Protein AF-A0A534T5H2-F1 (afdb_monomer_lite)

Radius of gyration: 23.62 Å; chains: 1; bounding box: 65×26×59 Å

Secondary structure (DSSP, 8-state):
-EEE-TTS-EEEEEPPTT--EEEEEEE--STT--EEEEEETTT--EEEEEGGG------SSPPPPPPP-PPPPPP--------

Foldseek 3Di:
DFFAAPVRHTDLGDDDQPFDWDFDDKDQDDPQGIKTWIAGPPPRRTGIDHPVSDDDDPDPDDPDPDPDPDPDPDPDDPDDDDD

Sequence (83 aa):
MALTDAFGNGGAGSLPDGAEVEILAWRPRGPSGARYQVVSTHDGLEGWVSADHLRAPAALGRPSPEPTPVPAADPPRKFGRRR

Structure (mmCIF, N/CA/C/O backbone):
data_AF-A0A534T5H2-F1
#
_entry.id   AF-A0A534T5H2-F1
#
loop_
_atom_site.group_PDB
_atom_site.id
_atom_site.type_symbol
_atom_site.label_atom_id
_atom_site.label_alt_id
_atom_site.label_comp_id
_atom_site.label_asym_id
_atom_site.label_entity_id
_atom_site.label_seq_id
_atom_site.pdbx_PDB_ins_code
_atom_site.Cartn_x
_atom_site.Cartn_y
_atom_site.Cartn_z
_atom_site.occupancy
_atom_site.B_iso_or_equiv
_atom_site.auth_seq_id
_atom_site.auth_comp_id
_atom_site.auth_asym_id
_atom_site.auth_atom_id
_atom_site.pdbx_PDB_model_num
ATOM 1 N N . MET A 1 1 ? 12.100 -6.458 9.541 1.00 82.25 1 MET A N 1
ATOM 2 C CA . MET A 1 1 ? 11.891 -6.704 8.097 1.00 82.25 1 MET A CA 1
ATOM 3 C C . MET A 1 1 ? 12.436 -5.533 7.276 1.00 82.25 1 MET A C 1
ATOM 5 O O . MET A 1 1 ? 12.102 -4.398 7.580 1.00 82.25 1 MET A O 1
ATOM 9 N N . ALA A 1 2 ? 13.292 -5.786 6.275 1.00 87.44 2 ALA A N 1
ATOM 10 C CA . ALA A 1 2 ? 13.979 -4.733 5.511 1.00 87.44 2 ALA A CA 1
ATOM 11 C C . ALA A 1 2 ? 13.185 -4.291 4.273 1.00 87.44 2 ALA A C 1
ATOM 13 O O . ALA A 1 2 ? 12.958 -5.096 3.370 1.00 87.44 2 ALA A O 1
ATOM 14 N N . LEU A 1 3 ? 12.808 -3.014 4.222 1.00 89.12 3 LEU A N 1
ATOM 15 C CA . LEU A 1 3 ? 12.108 -2.413 3.094 1.00 89.12 3 LEU A CA 1
ATOM 16 C C . LEU A 1 3 ? 13.034 -2.271 1.882 1.00 89.12 3 LEU A C 1
ATOM 18 O O . LEU A 1 3 ? 14.237 -2.009 1.997 1.00 89.12 3 LEU A O 1
ATOM 22 N N . THR A 1 4 ? 12.435 -2.413 0.706 1.00 90.25 4 THR A N 1
ATOM 23 C CA . THR A 1 4 ? 13.124 -2.297 -0.581 1.00 90.25 4 THR A CA 1
ATOM 24 C C . THR A 1 4 ? 12.618 -1.109 -1.389 1.00 90.25 4 THR A C 1
ATOM 26 O O . THR A 1 4 ? 11.548 -0.566 -1.121 1.00 90.25 4 THR A O 1
ATOM 29 N N . ASP A 1 5 ? 13.383 -0.691 -2.391 1.00 87.25 5 ASP A N 1
ATOM 30 C CA . ASP A 1 5 ? 12.902 0.223 -3.421 1.00 87.25 5 ASP A CA 1
ATOM 31 C C . ASP A 1 5 ? 11.938 -0.487 -4.398 1.00 87.25 5 ASP A C 1
ATOM 33 O O . ASP A 1 5 ? 11.681 -1.696 -4.326 1.00 87.25 5 ASP A O 1
ATOM 37 N N . ALA A 1 6 ? 11.421 0.261 -5.375 1.00 80.25 6 ALA A N 1
ATOM 38 C CA . ALA A 1 6 ? 10.520 -0.280 -6.391 1.00 80.25 6 ALA A CA 1
ATOM 39 C C . ALA A 1 6 ? 11.150 -1.405 -7.240 1.00 80.25 6 ALA A C 1
ATOM 41 O O . ALA A 1 6 ? 10.429 -2.202 -7.845 1.00 80.25 6 ALA A O 1
ATOM 42 N N . PHE A 1 7 ? 12.475 -1.498 -7.303 1.00 80.00 7 PHE A N 1
ATOM 43 C CA . PHE A 1 7 ? 13.210 -2.518 -8.051 1.00 80.00 7 PHE A CA 1
ATOM 44 C C . PHE A 1 7 ? 13.565 -3.732 -7.181 1.00 80.00 7 PHE A C 1
ATOM 46 O O . PHE A 1 7 ? 13.748 -4.833 -7.699 1.00 80.00 7 PHE A O 1
ATOM 53 N N . GLY A 1 8 ? 13.500 -3.607 -5.856 1.00 78.25 8 GLY A N 1
ATOM 54 C CA . GLY A 1 8 ? 13.846 -4.654 -4.893 1.00 78.25 8 GLY A CA 1
ATOM 55 C C . GLY A 1 8 ? 15.233 -4.504 -4.304 1.00 78.25 8 GLY A C 1
ATOM 56 O O . GLY A 1 8 ? 15.700 -5.426 -3.640 1.00 78.25 8 GLY A O 1
ATOM 57 N N . ASN A 1 9 ? 15.890 -3.373 -4.540 1.00 82.50 9 ASN A N 1
ATOM 58 C CA . ASN A 1 9 ? 17.141 -3.073 -3.874 1.00 82.50 9 ASN A CA 1
ATOM 59 C C . ASN A 1 9 ? 16.837 -2.674 -2.431 1.00 82.50 9 ASN A C 1
ATOM 61 O O . ASN A 1 9 ? 15.881 -1.946 -2.165 1.00 82.50 9 ASN A O 1
ATOM 65 N N . GLY A 1 10 ? 17.633 -3.173 -1.489 1.00 83.81 10 GLY A N 1
ATOM 66 C CA . GLY A 1 10 ? 17.524 -2.764 -0.091 1.00 83.81 10 GLY A CA 1
ATOM 67 C C . GLY A 1 10 ? 17.884 -1.289 0.111 1.00 83.81 10 GLY A C 1
ATOM 68 O O . GLY A 1 10 ? 18.390 -0.626 -0.792 1.00 83.81 10 GLY A O 1
ATOM 69 N N . GLY A 1 11 ? 17.661 -0.792 1.327 1.00 80.44 11 GLY A N 1
ATOM 70 C CA . GLY A 1 11 ? 18.083 0.555 1.731 1.00 80.44 11 GLY A CA 1
ATOM 71 C C . GLY A 1 11 ? 16.944 1.538 1.996 1.00 80.44 11 GLY A C 1
ATOM 72 O O . GLY A 1 11 ? 17.220 2.659 2.403 1.00 80.44 11 GLY A O 1
ATOM 73 N N . ALA A 1 12 ? 15.682 1.118 1.855 1.00 81.56 12 ALA A N 1
ATOM 74 C CA . ALA A 1 12 ? 14.515 1.933 2.216 1.00 81.56 12 ALA A CA 1
ATOM 75 C C . ALA A 1 12 ? 14.185 1.898 3.728 1.00 81.56 12 ALA A C 1
ATOM 77 O O . ALA A 1 12 ? 13.176 2.441 4.160 1.00 81.56 12 ALA A O 1
ATOM 78 N N . GLY A 1 13 ? 15.028 1.255 4.544 1.00 86.62 13 GLY A N 1
ATOM 79 C CA . GLY A 1 13 ? 14.863 1.136 5.995 1.00 86.62 13 GLY A CA 1
ATOM 80 C C . GLY A 1 13 ? 14.397 -0.249 6.444 1.00 86.62 13 GLY A C 1
ATOM 8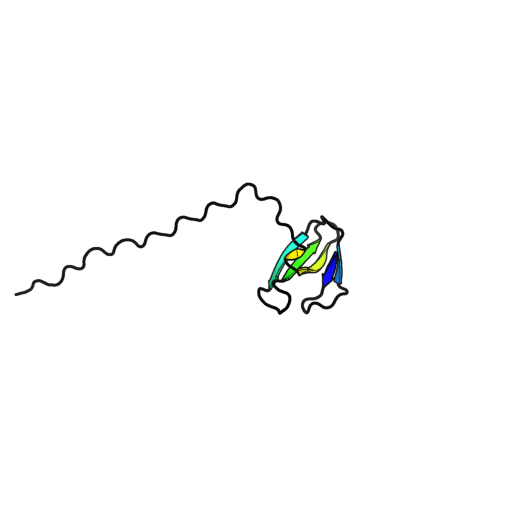1 O O . GLY A 1 13 ? 14.422 -1.216 5.682 1.00 86.62 13 GLY A O 1
ATOM 82 N N . SER A 1 14 ? 14.012 -0.368 7.713 1.00 90.25 14 SER A N 1
ATOM 83 C CA . SER A 1 14 ? 13.489 -1.611 8.282 1.00 90.25 14 SER A CA 1
ATOM 84 C C . SER A 1 14 ? 12.325 -1.311 9.209 1.00 90.25 14 SER A C 1
ATOM 86 O O . SER A 1 14 ? 12.389 -0.375 9.998 1.00 90.25 14 SER A O 1
ATOM 88 N N . LEU A 1 15 ? 11.304 -2.159 9.154 1.00 89.44 15 LEU A N 1
ATOM 89 C CA . LEU A 1 15 ? 10.176 -2.147 10.076 1.00 89.44 15 LEU A CA 1
ATOM 90 C C . LEU A 1 15 ? 10.316 -3.278 11.102 1.00 89.44 15 LEU A C 1
ATOM 92 O O . LEU A 1 15 ? 10.825 -4.352 10.750 1.00 89.44 15 LEU A O 1
ATOM 96 N N . PRO A 1 16 ? 9.899 -3.068 12.361 1.00 91.00 16 PRO A N 1
ATOM 97 C CA . PRO A 1 16 ? 9.773 -4.153 13.322 1.00 91.00 16 PRO A CA 1
ATOM 98 C C . PRO A 1 16 ? 8.631 -5.097 12.925 1.00 91.00 16 PRO A C 1
ATOM 100 O O . PRO A 1 16 ? 7.709 -4.723 12.198 1.00 91.00 16 PRO A O 1
ATOM 103 N N . ASP A 1 17 ? 8.687 -6.337 13.402 1.00 88.94 17 ASP A N 1
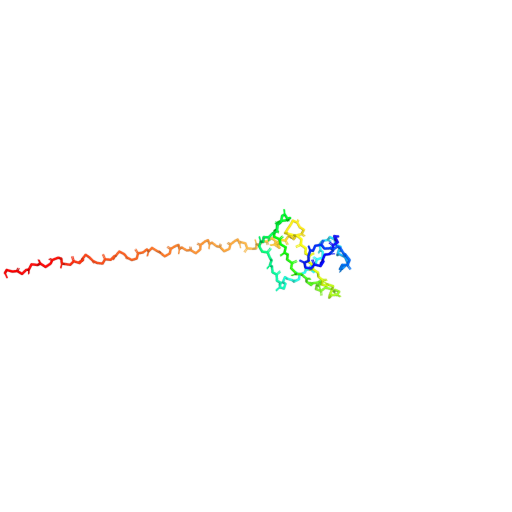ATOM 104 C CA . ASP A 1 17 ? 7.609 -7.295 13.164 1.00 88.94 17 ASP A CA 1
ATOM 105 C C . ASP A 1 17 ? 6.330 -6.838 13.877 1.00 88.94 17 ASP A C 1
ATOM 107 O O . ASP A 1 17 ? 6.369 -6.373 15.016 1.00 88.94 17 ASP A O 1
ATOM 111 N N . GLY A 1 18 ? 5.190 -6.965 13.197 1.00 89.75 18 GLY A N 1
ATOM 112 C CA . GLY A 1 18 ? 3.910 -6.464 13.700 1.00 89.75 18 GLY A CA 1
ATOM 113 C C . GLY A 1 18 ? 3.704 -4.957 13.525 1.00 89.75 18 GLY A C 1
ATOM 114 O O . GLY A 1 18 ? 2.676 -4.457 13.968 1.00 89.75 18 GLY A O 1
ATOM 115 N N . ALA A 1 19 ? 4.628 -4.243 12.869 1.00 91.88 19 ALA A N 1
ATOM 116 C CA . ALA A 1 19 ? 4.394 -2.862 12.463 1.00 91.88 19 ALA A CA 1
ATOM 117 C C . ALA A 1 19 ? 3.154 -2.766 11.565 1.00 91.88 19 ALA A C 1
ATOM 119 O O . ALA A 1 19 ? 3.034 -3.484 10.568 1.00 91.88 19 ALA A O 1
ATOM 120 N N . GLU A 1 20 ? 2.249 -1.859 11.920 1.00 91.88 20 GLU A N 1
ATOM 121 C CA . GLU A 1 20 ? 1.096 -1.544 11.092 1.00 91.88 20 GLU A CA 1
ATOM 122 C C . GLU A 1 20 ? 1.517 -0.650 9.929 1.00 91.88 20 GLU A C 1
ATOM 124 O O . GLU A 1 20 ? 2.300 0.293 10.075 1.00 91.88 20 GLU A O 1
ATOM 129 N N . VAL A 1 21 ? 1.002 -0.976 8.750 1.00 93.56 21 VAL A N 1
ATOM 130 C CA . VAL A 1 21 ? 1.336 -0.275 7.519 1.00 93.56 21 VAL A CA 1
ATOM 131 C C . VAL A 1 21 ? 0.091 -0.059 6.676 1.00 93.56 21 VAL A C 1
ATOM 133 O O . VAL A 1 21 ? -0.815 -0.896 6.653 1.00 93.56 21 VAL A O 1
ATOM 136 N N . GLU A 1 22 ? 0.073 1.043 5.943 1.00 94.25 22 GLU A N 1
ATOM 137 C CA . GLU A 1 22 ? -0.931 1.321 4.925 1.00 94.25 22 GLU A CA 1
ATOM 138 C C . GLU A 1 22 ? -0.390 0.933 3.546 1.00 94.25 22 GLU A C 1
ATOM 140 O O . GLU A 1 22 ? 0.765 1.212 3.224 1.00 94.25 22 GLU A O 1
ATOM 145 N N . ILE A 1 23 ? -1.211 0.264 2.730 1.00 93.38 23 ILE A N 1
ATOM 146 C CA . ILE A 1 23 ? -0.836 -0.156 1.374 1.00 93.38 23 ILE A CA 1
ATOM 147 C C . ILE A 1 23 ? -1.190 0.961 0.392 1.00 93.38 23 ILE A C 1
ATOM 149 O O . ILE A 1 23 ? -2.365 1.240 0.166 1.00 93.38 23 ILE A O 1
ATOM 153 N N . LEU A 1 24 ? -0.173 1.542 -0.243 1.00 94.56 24 LEU A N 1
ATOM 154 C CA . LEU A 1 24 ? -0.325 2.639 -1.204 1.00 94.56 24 LEU A CA 1
ATOM 155 C C . LEU A 1 24 ? -0.441 2.140 -2.647 1.00 94.56 24 LEU A C 1
ATOM 157 O O . LEU A 1 24 ? -1.202 2.675 -3.450 1.00 94.56 24 LEU A O 1
ATOM 161 N N . ALA A 1 25 ? 0.322 1.103 -2.991 1.00 92.75 25 ALA A N 1
ATOM 162 C CA . ALA A 1 25 ? 0.342 0.528 -4.330 1.00 92.75 25 ALA A CA 1
ATOM 163 C C . ALA A 1 25 ? 0.710 -0.956 -4.290 1.00 92.75 25 ALA A C 1
ATOM 165 O O . ALA A 1 25 ? 1.259 -1.463 -3.312 1.00 92.75 25 ALA A O 1
ATOM 166 N N . TRP A 1 26 ? 0.441 -1.668 -5.383 1.00 91.12 26 TRP A N 1
ATOM 167 C CA . TRP A 1 26 ? 0.798 -3.077 -5.518 1.00 91.12 26 TRP A CA 1
ATOM 168 C C . TRP A 1 26 ? 1.280 -3.399 -6.934 1.00 91.12 26 TRP A C 1
ATOM 170 O O . TRP A 1 26 ? 0.878 -2.764 -7.912 1.00 91.12 26 TRP A O 1
ATOM 180 N N . ARG A 1 27 ? 2.166 -4.392 -7.051 1.00 88.00 27 ARG A N 1
ATOM 181 C CA . ARG A 1 27 ? 2.742 -4.857 -8.319 1.00 88.00 27 ARG A CA 1
ATOM 182 C C . ARG A 1 27 ? 2.583 -6.374 -8.460 1.00 88.00 27 ARG A C 1
ATOM 184 O O . ARG A 1 27 ? 3.210 -7.113 -7.699 1.00 88.00 27 ARG A O 1
ATOM 191 N N . PRO A 1 28 ? 1.789 -6.852 -9.441 1.00 78.75 28 PRO A N 1
ATOM 192 C CA . PRO A 1 28 ? 1.397 -8.259 -9.521 1.00 78.75 28 PRO A CA 1
ATOM 193 C C . PRO A 1 28 ? 2.480 -9.258 -9.945 1.00 78.75 28 PRO A C 1
ATOM 195 O O . PRO A 1 28 ? 2.275 -10.447 -9.719 1.00 78.75 28 PRO A O 1
ATOM 198 N N . ARG A 1 29 ? 3.573 -8.868 -10.623 1.00 66.38 29 ARG A N 1
ATOM 199 C CA . ARG A 1 29 ? 4.471 -9.849 -11.270 1.00 66.38 29 ARG A CA 1
ATOM 200 C C . ARG A 1 29 ? 5.935 -9.415 -11.323 1.00 66.38 29 ARG A C 1
ATOM 202 O O . ARG A 1 29 ? 6.302 -8.539 -12.101 1.00 66.38 29 ARG A O 1
ATOM 209 N N . GLY A 1 30 ? 6.762 -10.110 -10.550 1.00 66.56 30 GLY A N 1
ATOM 210 C CA . GLY A 1 30 ? 8.207 -10.236 -10.731 1.00 66.56 30 GLY A CA 1
ATOM 211 C C . GLY A 1 30 ? 8.653 -11.662 -10.369 1.00 66.56 30 GLY A C 1
ATOM 212 O O . GLY A 1 30 ? 7.844 -12.424 -9.837 1.00 66.56 30 GLY A O 1
ATOM 213 N N . PRO A 1 31 ? 9.920 -12.042 -10.610 1.00 65.69 31 PRO A N 1
ATOM 214 C CA . PRO A 1 31 ? 10.449 -13.364 -10.242 1.00 65.69 31 PRO A CA 1
ATOM 215 C C . PRO A 1 31 ? 10.289 -13.695 -8.749 1.00 65.69 31 PRO A C 1
ATOM 217 O O . PRO A 1 31 ? 10.257 -14.855 -8.365 1.00 65.69 31 PRO A O 1
ATOM 220 N N . SER A 1 32 ? 10.177 -12.659 -7.915 1.00 68.38 32 SER A N 1
ATOM 221 C CA . SER A 1 32 ? 10.032 -12.712 -6.458 1.00 68.38 32 SER A CA 1
ATOM 222 C C . SER A 1 32 ? 8.580 -12.578 -5.968 1.00 68.38 32 SER A C 1
ATOM 224 O O . SER A 1 32 ? 8.358 -12.354 -4.784 1.00 68.38 32 SER A O 1
ATOM 226 N N . GLY A 1 33 ? 7.585 -12.704 -6.854 1.00 81.62 33 GLY A N 1
ATOM 227 C CA . GLY A 1 33 ? 6.167 -12.624 -6.490 1.00 81.62 33 GLY A CA 1
ATOM 228 C C . GLY A 1 33 ? 5.599 -11.201 -6.466 1.00 81.62 33 GLY A C 1
ATOM 229 O O . GLY A 1 33 ? 6.165 -10.275 -7.054 1.00 81.62 33 GLY A O 1
ATOM 230 N N . ALA A 1 34 ? 4.432 -11.048 -5.835 1.00 87.62 34 ALA A N 1
ATOM 231 C CA . ALA A 1 34 ? 3.748 -9.764 -5.711 1.00 87.62 34 ALA A CA 1
ATOM 232 C C . ALA A 1 34 ? 4.409 -8.887 -4.640 1.00 87.62 34 ALA A C 1
ATOM 234 O O . ALA A 1 34 ? 4.795 -9.369 -3.570 1.00 87.62 34 ALA A O 1
ATOM 235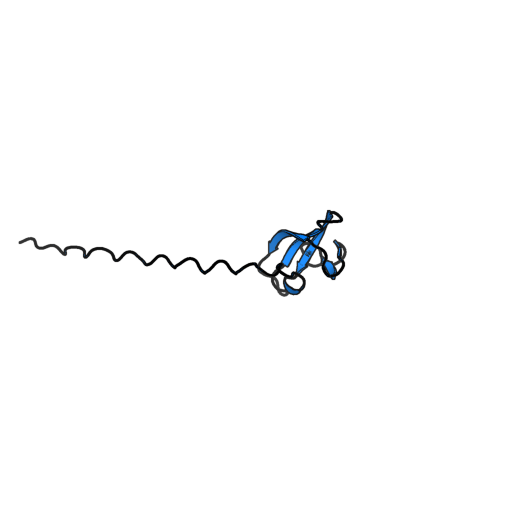 N N . ARG A 1 35 ? 4.510 -7.589 -4.927 1.00 89.88 35 ARG A N 1
ATOM 236 C CA . ARG A 1 35 ? 5.135 -6.611 -4.034 1.00 89.88 35 ARG A CA 1
ATOM 237 C C . ARG A 1 35 ? 4.189 -5.449 -3.775 1.00 89.88 35 ARG A C 1
ATOM 239 O O . ARG A 1 35 ? 3.473 -5.029 -4.683 1.00 89.88 35 ARG A O 1
ATOM 246 N N . TYR A 1 36 ? 4.212 -4.934 -2.559 1.00 92.44 36 TYR A N 1
ATOM 247 C CA . TYR A 1 36 ? 3.333 -3.870 -2.093 1.00 92.44 36 TYR A CA 1
ATOM 248 C C . TYR A 1 36 ? 4.174 -2.686 -1.648 1.00 92.44 36 TYR A C 1
ATOM 250 O O . TYR A 1 36 ? 5.159 -2.873 -0.938 1.00 92.44 36 TYR A O 1
ATOM 258 N N . GLN A 1 37 ? 3.801 -1.492 -2.088 1.00 94.19 37 GLN A N 1
ATOM 259 C CA . GLN A 1 37 ? 4.320 -0.249 -1.542 1.00 94.19 37 GLN A CA 1
ATOM 260 C C . GLN A 1 37 ? 3.526 0.062 -0.287 1.00 94.19 37 GLN A C 1
ATOM 262 O O . GLN A 1 37 ? 2.292 0.084 -0.326 1.00 94.19 37 GLN A O 1
ATOM 267 N N . VAL A 1 38 ? 4.236 0.271 0.808 1.00 94.69 38 VAL A N 1
ATOM 268 C CA . VAL A 1 38 ? 3.651 0.482 2.121 1.00 94.69 38 VAL A CA 1
ATOM 269 C C . VAL A 1 38 ? 4.257 1.699 2.792 1.00 94.69 38 VAL A C 1
ATOM 271 O O . VAL A 1 38 ? 5.425 2.011 2.561 1.00 94.69 38 VAL A O 1
ATOM 274 N N . VAL A 1 39 ? 3.472 2.344 3.647 1.00 95.00 39 VAL A N 1
ATOM 275 C CA . VAL A 1 39 ? 3.930 3.396 4.557 1.00 95.00 39 VAL A CA 1
ATOM 276 C C . VAL A 1 39 ? 3.605 3.003 5.997 1.00 95.00 39 VAL A C 1
ATOM 278 O O . VAL A 1 39 ? 2.507 2.527 6.283 1.00 95.00 39 VAL A O 1
ATOM 281 N N . SER A 1 40 ? 4.573 3.150 6.901 1.00 93.19 40 SER A N 1
ATOM 282 C CA . SER A 1 40 ? 4.380 2.930 8.338 1.00 93.19 40 SER A CA 1
ATOM 283 C C . SER A 1 40 ? 3.410 3.958 8.896 1.00 93.19 40 SER A C 1
ATOM 285 O O . SER A 1 40 ? 3.611 5.161 8.717 1.00 93.19 40 SER A O 1
ATOM 287 N N . THR A 1 41 ? 2.393 3.494 9.618 1.00 91.12 41 THR A N 1
ATOM 288 C CA . THR A 1 41 ? 1.413 4.380 10.263 1.00 91.12 41 THR A CA 1
ATOM 289 C C . THR A 1 41 ? 2.001 5.130 11.459 1.00 91.12 41 THR A C 1
ATOM 291 O O . THR A 1 41 ? 1.476 6.172 11.843 1.00 91.12 41 THR A O 1
ATOM 294 N N . HIS A 1 42 ? 3.095 4.623 12.036 1.00 88.12 42 HIS A N 1
ATOM 295 C CA . HIS A 1 42 ? 3.740 5.208 13.211 1.00 88.12 42 HIS A CA 1
ATOM 296 C C . HIS A 1 42 ? 4.831 6.219 12.835 1.00 88.12 42 HIS A C 1
ATOM 298 O O . HIS A 1 42 ? 4.843 7.337 13.342 1.00 88.12 42 HIS A O 1
ATOM 304 N N . ASP A 1 43 ? 5.731 5.834 11.925 1.00 87.00 43 ASP A N 1
ATOM 305 C CA . ASP A 1 43 ? 6.958 6.595 11.640 1.00 87.00 43 ASP A CA 1
ATOM 306 C C . ASP A 1 43 ? 6.962 7.255 10.252 1.00 87.00 43 ASP A C 1
ATOM 308 O O . ASP A 1 43 ? 7.915 7.949 9.901 1.00 87.00 43 ASP A O 1
ATOM 312 N N . GLY A 1 44 ? 5.940 7.005 9.423 1.00 88.00 44 GLY A N 1
ATOM 313 C CA . GLY A 1 44 ? 5.880 7.500 8.042 1.00 88.00 44 GLY A CA 1
ATOM 314 C C . GLY A 1 44 ? 6.917 6.876 7.101 1.00 88.00 44 GLY A C 1
ATOM 315 O O . GLY A 1 44 ? 7.103 7.350 5.983 1.00 88.00 44 GLY A O 1
ATOM 316 N N . LEU A 1 45 ? 7.614 5.823 7.541 1.00 91.06 45 LEU A N 1
ATOM 317 C CA . LEU A 1 45 ? 8.621 5.128 6.746 1.00 91.06 45 LEU A CA 1
ATOM 318 C C . LEU A 1 45 ? 7.970 4.399 5.566 1.00 91.06 45 LEU A C 1
ATOM 320 O O . LEU A 1 45 ? 7.115 3.538 5.772 1.00 91.06 45 LEU A O 1
ATOM 324 N N . GLU A 1 46 ? 8.410 4.708 4.349 1.00 93.56 46 GLU A N 1
ATOM 325 C CA . GLU A 1 46 ? 7.848 4.166 3.114 1.00 93.56 46 GLU A CA 1
ATOM 326 C C . GLU A 1 46 ? 8.814 3.205 2.410 1.00 93.56 46 GLU A C 1
ATOM 328 O O . GLU A 1 46 ? 10.022 3.436 2.348 1.00 93.56 46 GLU A O 1
ATOM 333 N N . GLY A 1 47 ? 8.277 2.137 1.823 1.00 93.56 47 GLY A N 1
ATOM 334 C CA . GLY A 1 47 ? 9.042 1.265 0.941 1.00 93.56 47 GLY A CA 1
ATOM 335 C C . GLY A 1 47 ? 8.233 0.098 0.394 1.00 93.56 47 GLY A C 1
ATOM 336 O O . GLY A 1 47 ? 7.026 -0.006 0.587 1.00 93.56 47 GLY A O 1
ATOM 337 N N . TRP A 1 48 ? 8.911 -0.800 -0.313 1.00 93.44 48 TRP A N 1
ATOM 338 C CA . TRP A 1 48 ? 8.312 -1.980 -0.921 1.00 93.44 48 TRP A CA 1
ATOM 339 C C . TRP A 1 48 ? 8.590 -3.242 -0.106 1.00 93.44 48 TRP A C 1
ATOM 341 O O . TRP A 1 48 ? 9.726 -3.501 0.307 1.00 93.44 48 TRP A O 1
ATOM 351 N N . VAL A 1 49 ? 7.554 -4.064 0.055 1.00 91.38 49 VAL A N 1
ATOM 352 C CA . VAL A 1 49 ? 7.553 -5.320 0.817 1.00 91.38 49 VAL A CA 1
ATOM 353 C C . VAL A 1 49 ? 6.933 -6.460 0.004 1.00 91.38 49 VAL A C 1
ATOM 355 O O . VAL A 1 49 ? 6.001 -6.243 -0.774 1.00 91.38 49 VAL A O 1
ATOM 358 N N . SER A 1 50 ? 7.453 -7.684 0.139 1.00 89.94 50 SER A N 1
ATOM 359 C CA . SER A 1 50 ? 6.825 -8.867 -0.464 1.00 89.94 50 SER A CA 1
ATOM 360 C C . SER A 1 50 ? 5.529 -9.233 0.259 1.00 89.94 50 SER A C 1
ATOM 362 O O . SER A 1 50 ? 5.356 -8.957 1.446 1.00 89.94 50 SER A O 1
ATOM 364 N N . ALA A 1 51 ? 4.624 -9.898 -0.457 1.00 87.25 51 ALA A N 1
ATOM 365 C CA . ALA A 1 51 ? 3.376 -10.400 0.115 1.00 87.25 51 ALA A CA 1
ATOM 366 C C . ALA A 1 51 ? 3.590 -11.278 1.365 1.00 87.25 51 ALA A C 1
ATOM 368 O O . ALA A 1 51 ? 2.780 -11.228 2.283 1.00 87.25 51 ALA A O 1
ATOM 369 N N . ASP A 1 52 ? 4.688 -12.040 1.420 1.00 87.75 52 ASP A N 1
ATOM 370 C CA . ASP A 1 52 ? 4.985 -12.991 2.504 1.00 87.75 52 ASP A CA 1
ATOM 371 C C . ASP A 1 52 ? 5.218 -12.323 3.867 1.00 87.75 52 ASP A C 1
ATOM 373 O O . ASP A 1 52 ? 5.081 -12.960 4.910 1.00 87.75 52 ASP A O 1
ATOM 377 N N . HIS A 1 53 ? 5.567 -11.035 3.868 1.00 89.38 53 HIS A N 1
ATOM 378 C CA . HIS A 1 53 ? 5.770 -10.251 5.086 1.00 89.38 53 HIS A CA 1
ATOM 379 C C . HIS A 1 53 ? 4.526 -9.465 5.510 1.00 89.38 53 HIS A C 1
ATOM 381 O O . HIS A 1 53 ? 4.525 -8.864 6.584 1.00 89.38 53 HIS A O 1
ATOM 387 N N . LEU A 1 54 ? 3.466 -9.468 4.698 1.00 88.75 5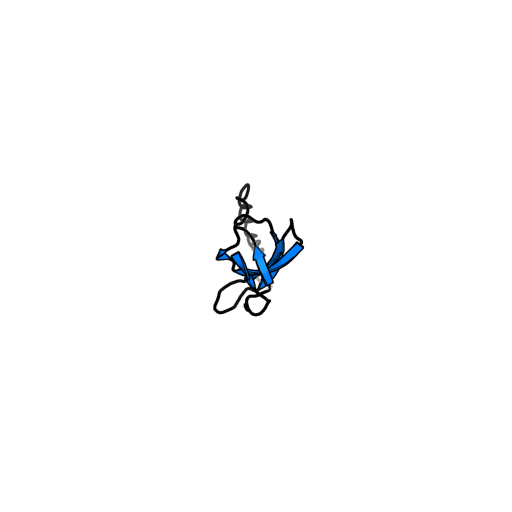4 LEU A N 1
ATOM 388 C CA . LEU A 1 54 ? 2.206 -8.827 5.037 1.00 88.75 54 LEU A CA 1
ATOM 389 C C . LEU A 1 54 ? 1.237 -9.847 5.619 1.00 88.75 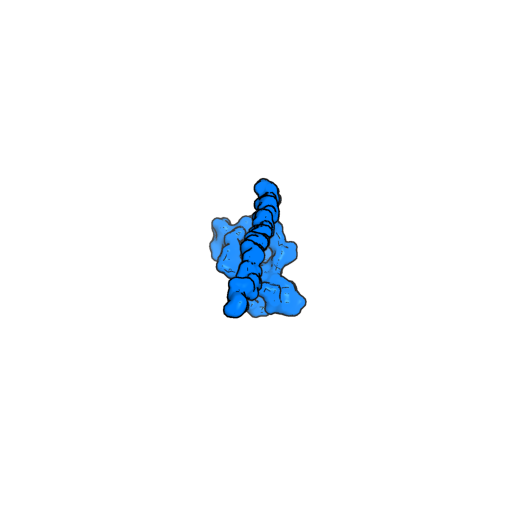54 LEU A C 1
ATOM 391 O O . LEU A 1 54 ? 0.969 -10.902 5.044 1.00 88.75 54 LEU A O 1
ATOM 395 N N . ARG A 1 55 ? 0.651 -9.495 6.760 1.00 88.81 55 ARG A N 1
ATOM 396 C CA . ARG A 1 55 ? -0.444 -10.249 7.354 1.00 88.81 55 ARG A CA 1
ATOM 397 C C . ARG A 1 55 ? -1.697 -9.396 7.291 1.00 88.81 55 ARG A C 1
ATOM 399 O O . ARG A 1 55 ? -1.742 -8.319 7.872 1.00 88.81 55 ARG A O 1
ATOM 406 N N . ALA A 1 56 ? -2.719 -9.898 6.604 1.00 80.19 56 ALA A N 1
ATOM 407 C CA . ALA A 1 56 ? -4.035 -9.292 6.697 1.00 80.19 56 ALA A CA 1
ATOM 408 C C . ALA A 1 56 ? -4.502 -9.374 8.162 1.00 80.19 56 ALA A C 1
ATOM 410 O O . ALA A 1 56 ? -4.370 -10.450 8.765 1.00 80.19 56 ALA A O 1
ATOM 411 N N . PRO A 1 57 ? -5.046 -8.287 8.740 1.00 73.69 57 PRO A N 1
ATOM 412 C CA . PRO A 1 57 ? -5.740 -8.390 10.014 1.00 73.69 57 PRO A CA 1
ATOM 413 C C . PRO A 1 57 ? -6.782 -9.498 9.878 1.00 73.69 57 PRO A C 1
ATOM 415 O O . PRO A 1 57 ? -7.412 -9.625 8.825 1.00 73.69 57 PRO A O 1
ATOM 418 N N . ALA A 1 58 ? -6.890 -10.356 10.896 1.00 66.31 58 ALA A N 1
ATOM 419 C CA . ALA A 1 58 ? -7.806 -11.488 10.871 1.00 66.31 58 ALA A CA 1
ATOM 420 C C . ALA A 1 58 ? -9.202 -10.966 10.519 1.00 66.31 58 ALA A C 1
ATOM 422 O O . ALA A 1 58 ? -9.835 -10.282 11.320 1.00 66.31 58 ALA A O 1
ATOM 423 N N . ALA A 1 59 ? -9.627 -11.210 9.279 1.00 57.69 59 ALA A N 1
ATOM 424 C CA . ALA A 1 59 ? -10.854 -10.642 8.766 1.00 57.69 59 ALA A CA 1
ATOM 425 C C . ALA A 1 59 ? -12.007 -11.097 9.663 1.00 57.69 59 ALA A C 1
ATOM 427 O O . ALA A 1 59 ? -12.208 -12.299 9.863 1.00 57.69 59 ALA A O 1
ATOM 428 N N . LEU A 1 60 ? -12.774 -10.135 10.172 1.00 56.28 60 LEU A N 1
ATOM 429 C CA . LEU A 1 60 ? -14.144 -10.353 10.617 1.00 56.28 60 LEU A CA 1
ATOM 430 C C . LEU A 1 60 ? -14.952 -10.834 9.402 1.00 56.28 60 LEU A C 1
ATOM 432 O O . LEU A 1 60 ? -15.585 -10.040 8.723 1.00 56.28 60 LEU A O 1
ATOM 436 N N . GLY A 1 61 ? -14.864 -12.129 9.095 1.00 49.28 61 GLY A N 1
ATOM 437 C CA . GLY A 1 61 ? -15.522 -12.756 7.953 1.00 49.28 61 GLY A CA 1
ATOM 438 C C . GLY A 1 61 ? -14.924 -12.346 6.605 1.00 49.28 61 GLY A C 1
ATOM 439 O O . GLY A 1 61 ? -14.785 -11.175 6.269 1.00 49.28 61 GLY A O 1
ATOM 440 N N . ARG A 1 62 ? -14.607 -13.329 5.760 1.00 56.50 62 ARG A N 1
ATOM 441 C CA . ARG A 1 62 ? -14.531 -13.047 4.321 1.00 56.50 62 ARG A CA 1
ATOM 442 C C . ARG A 1 62 ? -15.910 -12.517 3.904 1.00 56.50 62 ARG A C 1
ATOM 444 O O . ARG A 1 62 ? -16.893 -13.143 4.312 1.00 56.50 62 ARG A O 1
ATOM 451 N N . PRO A 1 63 ? -16.032 -11.445 3.101 1.00 58.47 63 PRO A N 1
ATOM 452 C CA . PRO A 1 63 ? -17.293 -11.210 2.419 1.00 58.47 63 PRO A CA 1
ATOM 453 C C . PRO A 1 63 ? -17.623 -12.486 1.637 1.00 58.47 63 PRO A C 1
ATOM 455 O O . PRO A 1 63 ? -16.768 -13.029 0.928 1.00 58.47 63 PRO A O 1
ATOM 458 N N . SER A 1 64 ? -18.825 -13.022 1.866 1.00 58.28 64 SER A N 1
ATOM 459 C CA . SER A 1 64 ? -19.349 -14.154 1.102 1.00 58.28 64 SER A CA 1
ATOM 460 C C . SER A 1 64 ? -19.160 -13.844 -0.382 1.00 58.28 64 SER A C 1
ATOM 462 O O . SER A 1 64 ? -19.416 -12.699 -0.763 1.00 58.28 64 SER A O 1
ATOM 464 N N . PRO A 1 65 ? -18.707 -14.799 -1.216 1.00 64.81 65 PRO A N 1
ATOM 465 C CA . PRO A 1 65 ? -18.632 -14.564 -2.651 1.00 64.81 65 PRO A CA 1
ATOM 466 C C . PRO A 1 65 ? -19.985 -14.025 -3.115 1.00 64.81 65 PRO A C 1
ATOM 468 O O . PRO A 1 65 ? -21.027 -14.613 -2.813 1.00 64.81 65 PRO A O 1
ATOM 471 N N . GLU A 1 66 ? -19.958 -12.866 -3.768 1.00 63.31 66 GLU A N 1
ATOM 472 C CA . GLU A 1 66 ? -21.144 -12.274 -4.371 1.00 63.31 66 GLU A CA 1
ATOM 473 C C . GLU A 1 66 ? -21.758 -13.328 -5.307 1.00 63.31 66 GLU A C 1
ATOM 475 O O . GLU A 1 66 ? -21.011 -13.977 -6.054 1.00 63.31 66 GLU A O 1
ATOM 480 N N . PRO A 1 67 ? -23.074 -13.601 -5.224 1.00 62.66 67 PRO A N 1
ATOM 481 C CA . PRO A 1 67 ? -23.691 -14.607 -6.072 1.00 62.66 67 PRO A CA 1
ATOM 482 C C . PRO A 1 67 ? -23.414 -14.243 -7.529 1.00 62.66 67 PRO A C 1
ATOM 484 O O . PRO A 1 67 ? -23.706 -13.133 -7.969 1.00 62.66 67 PRO A O 1
ATOM 487 N N . THR A 1 68 ? -22.825 -15.180 -8.273 1.00 63.16 68 THR A N 1
ATOM 488 C CA . THR A 1 68 ? -22.603 -15.024 -9.710 1.00 63.16 68 THR A CA 1
ATOM 489 C C . THR A 1 68 ? -23.939 -14.639 -10.349 1.00 63.16 68 THR A C 1
ATOM 491 O O . THR A 1 68 ? -24.913 -15.369 -10.134 1.00 63.16 68 THR A O 1
ATOM 494 N N . PRO A 1 69 ? -24.042 -13.518 -11.089 1.00 60.66 69 PRO A N 1
ATOM 495 C CA . PRO A 1 69 ? -25.289 -13.164 -11.746 1.00 60.66 69 PRO A CA 1
ATOM 496 C C . PRO A 1 69 ? -25.655 -14.307 -12.690 1.00 60.66 69 PRO A C 1
ATOM 498 O O . PRO A 1 69 ? -24.938 -14.597 -13.649 1.00 60.66 69 PRO A O 1
ATOM 501 N N . VAL A 1 70 ? -26.748 -15.004 -12.374 1.00 68.81 70 VAL A N 1
ATOM 502 C CA . VAL A 1 70 ? -27.314 -16.031 -13.246 1.00 68.81 70 VAL A CA 1
ATOM 503 C C . VAL A 1 70 ? -27.649 -15.330 -14.562 1.00 68.81 70 VAL A C 1
ATOM 505 O O . VAL A 1 70 ? -28.392 -14.344 -14.526 1.00 68.81 70 VAL A O 1
ATOM 508 N N . PRO A 1 71 ? -27.107 -15.767 -15.713 1.00 66.25 71 PRO A N 1
ATOM 509 C CA . PRO A 1 71 ? -27.504 -15.192 -16.986 1.00 66.25 71 PRO A CA 1
ATOM 510 C C . PRO A 1 71 ? -29.017 -15.369 -17.117 1.00 66.25 71 PRO A C 1
ATOM 512 O O . PRO A 1 71 ? -29.524 -16.491 -17.068 1.00 66.25 71 PRO A O 1
ATOM 515 N N . ALA A 1 72 ? -29.742 -14.251 -17.214 1.00 64.94 72 ALA A N 1
ATOM 516 C CA . ALA A 1 72 ? -31.174 -14.270 -17.456 1.00 64.94 72 ALA A CA 1
ATOM 517 C C . ALA A 1 72 ? -31.410 -15.079 -18.733 1.00 64.94 72 ALA A C 1
ATOM 519 O O . ALA A 1 72 ? -30.869 -14.748 -19.788 1.00 64.94 72 ALA A O 1
ATOM 520 N N . ALA A 1 73 ? -32.158 -16.176 -18.610 1.00 61.78 73 ALA A N 1
ATOM 521 C CA . ALA A 1 73 ? -32.520 -17.004 -19.745 1.00 61.78 73 ALA A CA 1
ATOM 522 C C . ALA A 1 73 ? -33.185 -16.115 -20.805 1.00 61.78 73 ALA A C 1
ATOM 524 O O . ALA A 1 73 ? -34.219 -15.497 -20.547 1.00 61.78 73 ALA A O 1
ATOM 525 N N . ASP A 1 74 ? -32.551 -16.025 -21.973 1.00 62.50 74 ASP A N 1
ATOM 526 C CA . ASP A 1 74 ? -33.064 -15.295 -23.127 1.00 62.50 74 ASP A CA 1
ATOM 527 C C . ASP A 1 74 ? -34.460 -15.863 -23.459 1.00 62.50 74 ASP A C 1
ATOM 529 O O . ASP A 1 74 ? -34.597 -17.086 -23.615 1.00 62.50 74 ASP A O 1
ATOM 533 N N . PRO A 1 75 ? -35.530 -15.045 -23.500 1.00 66.69 75 PRO A N 1
ATOM 534 C CA . PRO A 1 75 ? -36.854 -15.549 -23.833 1.00 66.69 75 PRO A CA 1
ATOM 535 C C . PRO A 1 75 ? -36.821 -16.176 -25.236 1.00 66.69 75 PRO A C 1
ATOM 537 O O . PRO A 1 75 ? -36.186 -15.631 -26.143 1.00 66.69 75 PRO A O 1
ATOM 540 N N . PRO A 1 76 ? -37.502 -17.315 -25.462 1.00 64.31 76 PRO A N 1
ATOM 541 C CA . PRO A 1 76 ? -37.392 -18.042 -26.717 1.00 64.31 76 PRO A CA 1
ATOM 542 C C . PRO A 1 76 ? -37.819 -17.146 -27.882 1.00 64.31 76 PRO A C 1
ATOM 544 O O . PRO A 1 76 ? -38.987 -16.763 -28.011 1.00 64.31 76 PRO A O 1
ATOM 547 N N . ARG A 1 77 ? -36.854 -16.815 -28.749 1.00 66.94 77 ARG A N 1
ATOM 548 C CA . ARG A 1 77 ? -37.097 -16.129 -30.019 1.00 66.94 77 ARG A CA 1
ATOM 549 C C . ARG A 1 77 ? -38.125 -16.942 -30.801 1.00 66.94 77 ARG A C 1
ATOM 551 O O . ARG A 1 77 ? -37.860 -18.074 -31.200 1.00 66.94 77 ARG A O 1
ATOM 558 N N . LYS A 1 78 ? -39.313 -16.370 -31.018 1.00 63.50 78 LYS A N 1
ATOM 559 C CA . LYS A 1 78 ? -40.340 -16.952 -31.889 1.00 63.50 78 LYS A CA 1
ATOM 560 C C . LYS A 1 78 ? -39.786 -16.989 -33.313 1.00 63.50 78 LYS A C 1
ATOM 562 O O . LYS A 1 78 ? -39.850 -15.993 -34.029 1.00 63.50 78 LYS A O 1
ATOM 567 N N . PHE A 1 79 ? -39.220 -18.128 -33.712 1.00 57.97 79 PHE A N 1
ATOM 568 C CA . PHE A 1 79 ? -38.886 -18.398 -35.106 1.00 57.97 79 PHE A CA 1
ATOM 569 C C . PHE A 1 79 ? -40.151 -18.219 -35.950 1.00 57.97 79 PHE A C 1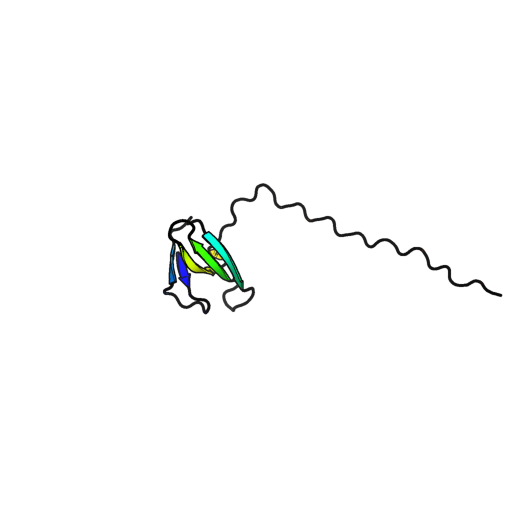
ATOM 571 O O . PHE A 1 79 ? -41.214 -18.758 -35.632 1.00 57.97 79 PHE A O 1
ATOM 578 N N . GLY A 1 80 ? -40.035 -17.378 -36.977 1.00 56.16 80 GLY A N 1
ATOM 579 C CA . GLY A 1 80 ? -41.142 -16.905 -37.790 1.00 56.16 80 GLY A CA 1
ATOM 580 C C . GLY A 1 80 ? -42.008 -18.036 -38.334 1.00 56.16 80 GLY A C 1
ATOM 581 O O . GLY A 1 80 ? -41.554 -18.890 -39.087 1.00 56.16 80 GLY A O 1
ATOM 582 N N . ARG A 1 81 ? -43.300 -17.984 -38.012 1.00 58.16 81 ARG A N 1
ATOM 583 C CA . ARG A 1 81 ? -44.335 -18.515 -38.892 1.00 58.16 81 ARG A CA 1
ATOM 584 C C . ARG A 1 81 ? -44.831 -17.364 -39.744 1.00 58.16 81 ARG A C 1
ATOM 586 O O . ARG A 1 81 ? -45.595 -16.531 -39.260 1.00 58.16 81 ARG A O 1
ATOM 593 N N . ARG A 1 82 ? -44.433 -17.333 -41.012 1.00 54.22 82 ARG A N 1
ATOM 594 C CA . ARG A 1 82 ? -45.208 -16.621 -42.021 1.00 54.22 82 ARG A CA 1
ATOM 595 C C . ARG A 1 82 ? -45.271 -17.454 -43.298 1.00 54.22 82 ARG A C 1
ATOM 597 O O . ARG A 1 82 ? -44.249 -17.919 -43.788 1.00 54.22 82 ARG A O 1
ATOM 604 N N . ARG A 1 83 ? -46.528 -17.707 -43.662 1.00 55.03 83 ARG A N 1
ATOM 605 C CA . ARG A 1 83 ? -47.051 -18.333 -44.877 1.00 55.03 83 ARG A CA 1
ATOM 606 C C . ARG A 1 83 ? -46.614 -17.591 -46.128 1.00 55.03 83 ARG A C 1
ATOM 608 O O . ARG A 1 83 ? -46.442 -16.355 -46.015 1.00 55.03 83 ARG A O 1
#

pLDDT: mean 78.71, std 13.7, range [49.28, 95.0]